Protein AF-A8MGA6-F1 (afdb_monomer_lite)

Secondary structure (DSSP, 8-state):
-EEEEETTEEEEES-GGGHHHHHHSTT-EEETTTTEEEEE--HHHHHHHHTTS---HHHHHHHHHHHHHHHHHHHHHH-SS---SS--S-SSPPPHHHHHHHHHHHHHTTS--

Sequence (113 aa):
MKAILKDKTIILINSYPYKDLIKEMQGRRWNEIDKIWTVPATMENIKMLKSVIKVDAEIEKLYQEEFNLNRRLHKEKATKNVIPIAPMPIKANPFQHQIRAYNMALQAMGVIK

Structure (mmCIF, N/CA/C/O backbone):
data_AF-A8MGA6-F1
#
_entry.id   AF-A8MGA6-F1
#
loop_
_atom_site.group_PDB
_atom_site.id
_atom_site.type_symbol
_atom_site.label_atom_id
_atom_site.label_alt_id
_atom_site.label_comp_id
_atom_site.label_asym_id
_atom_site.label_entity_id
_atom_site.label_seq_id
_atom_site.pdbx_PDB_ins_code
_atom_site.Cartn_x
_atom_site.Cartn_y
_atom_site.Cartn_z
_atom_site.occupancy
_atom_site.B_iso_or_equiv
_atom_site.auth_seq_id
_atom_site.auth_comp_id
_atom_site.auth_asym_id
_atom_site.auth_atom_id
_atom_site.pdbx_PDB_model_num
ATOM 1 N N . MET A 1 1 ? 13.953 3.372 -15.906 1.00 92.62 1 MET A N 1
ATOM 2 C CA . MET A 1 1 ? 13.465 2.266 -15.058 1.00 92.62 1 MET A CA 1
ATOM 3 C C . MET A 1 1 ? 11.958 2.152 -15.197 1.00 92.62 1 MET A C 1
ATOM 5 O O . MET A 1 1 ? 11.296 3.181 -15.247 1.00 92.62 1 MET A O 1
ATOM 9 N N . LYS A 1 2 ? 11.428 0.929 -15.282 1.00 94.81 2 LYS A N 1
ATOM 10 C CA . LYS A 1 2 ? 9.986 0.643 -15.259 1.00 94.81 2 LYS A CA 1
ATOM 11 C C . LYS A 1 2 ? 9.675 -0.200 -14.025 1.00 94.81 2 LYS A C 1
ATOM 13 O O . LYS A 1 2 ? 10.398 -1.156 -13.758 1.00 94.81 2 LYS A O 1
ATOM 18 N N . ALA A 1 3 ? 8.625 0.169 -13.303 1.00 96.88 3 ALA A N 1
ATOM 19 C CA . ALA A 1 3 ? 8.083 -0.593 -12.187 1.00 96.88 3 ALA A CA 1
ATOM 20 C C . ALA A 1 3 ? 6.854 -1.373 -12.665 1.00 96.88 3 ALA A C 1
ATOM 22 O O . ALA A 1 3 ? 6.061 -0.826 -13.427 1.00 96.88 3 ALA A O 1
ATOM 23 N N . ILE A 1 4 ? 6.736 -2.637 -12.263 1.00 96.56 4 ILE A N 1
ATOM 24 C CA . ILE A 1 4 ? 5.584 -3.495 -12.568 1.00 96.56 4 ILE A CA 1
ATOM 25 C C . ILE A 1 4 ? 5.147 -4.167 -11.273 1.00 96.56 4 ILE A C 1
ATOM 27 O O . ILE A 1 4 ? 5.968 -4.820 -10.624 1.00 96.56 4 ILE A O 1
ATOM 31 N N . LEU A 1 5 ? 3.877 -4.017 -10.901 1.00 96.56 5 LEU A N 1
ATOM 32 C CA . LEU A 1 5 ? 3.315 -4.727 -9.758 1.00 96.56 5 LEU A CA 1
ATOM 33 C C . LEU A 1 5 ? 3.071 -6.197 -10.115 1.00 96.56 5 LEU A C 1
ATOM 35 O O . LEU A 1 5 ? 2.494 -6.520 -11.150 1.00 96.56 5 LEU A O 1
ATOM 39 N N . LYS A 1 6 ? 3.516 -7.095 -9.241 1.00 95.06 6 LYS A N 1
ATOM 40 C CA . LYS A 1 6 ? 3.184 -8.516 -9.266 1.00 95.06 6 LYS A CA 1
ATOM 41 C C . LYS A 1 6 ? 2.899 -8.961 -7.838 1.00 95.06 6 LYS A C 1
ATOM 43 O O . LYS A 1 6 ? 3.796 -8.995 -6.991 1.00 95.06 6 LYS A O 1
ATOM 48 N N . ASP A 1 7 ? 1.635 -9.262 -7.568 1.00 91.50 7 ASP A N 1
ATOM 49 C CA . ASP A 1 7 ? 1.120 -9.555 -6.230 1.00 91.50 7 ASP A CA 1
ATOM 50 C C . ASP A 1 7 ? 1.421 -8.412 -5.241 1.00 91.50 7 ASP A C 1
ATOM 52 O O . ASP A 1 7 ? 0.859 -7.326 -5.338 1.00 91.50 7 ASP A O 1
ATOM 56 N N . LYS A 1 8 ? 2.332 -8.635 -4.287 1.00 93.44 8 LYS A N 1
ATOM 57 C CA . LYS A 1 8 ? 2.770 -7.643 -3.285 1.00 93.44 8 LYS A CA 1
ATOM 58 C C . LYS A 1 8 ? 4.199 -7.153 -3.515 1.00 93.44 8 LYS A C 1
ATOM 60 O O . LYS A 1 8 ? 4.827 -6.602 -2.612 1.00 93.44 8 LYS A O 1
ATOM 65 N N . THR A 1 9 ? 4.741 -7.405 -4.701 1.00 96.38 9 THR A N 1
ATOM 66 C CA . THR A 1 9 ? 6.125 -7.104 -5.060 1.00 96.38 9 THR A CA 1
ATOM 67 C C . THR A 1 9 ? 6.156 -6.269 -6.331 1.00 96.38 9 THR A C 1
ATOM 69 O O . THR A 1 9 ? 5.401 -6.503 -7.265 1.00 96.38 9 THR A O 1
ATOM 72 N N . ILE A 1 10 ? 7.045 -5.288 -6.378 1.00 97.56 10 ILE A N 1
ATOM 73 C CA . ILE A 1 10 ? 7.297 -4.451 -7.542 1.00 97.56 10 ILE A CA 1
ATOM 74 C C . ILE A 1 10 ? 8.590 -4.925 -8.192 1.00 97.56 10 ILE A C 1
ATOM 76 O O . ILE A 1 10 ? 9.644 -4.971 -7.556 1.00 97.56 10 ILE A O 1
ATOM 80 N N . ILE A 1 11 ? 8.504 -5.264 -9.472 1.00 97.12 11 ILE A N 1
ATOM 81 C CA . ILE A 1 11 ? 9.633 -5.651 -10.312 1.00 97.12 11 ILE A CA 1
ATOM 82 C C . ILE A 1 11 ? 10.193 -4.401 -10.997 1.00 97.12 11 ILE A C 1
ATOM 84 O O . ILE A 1 11 ? 9.441 -3.633 -11.598 1.00 97.12 11 ILE A O 1
ATOM 88 N N . LEU A 1 12 ? 11.512 -4.203 -10.924 1.00 96.88 12 LEU A N 1
ATOM 89 C CA . LEU A 1 12 ? 12.204 -3.024 -11.446 1.00 96.88 12 LEU A CA 1
ATOM 90 C C . LEU A 1 12 ? 13.069 -3.373 -12.664 1.00 96.88 12 LEU A C 1
ATOM 92 O O . LEU A 1 12 ? 14.187 -3.881 -12.538 1.00 96.88 12 LEU A O 1
ATOM 96 N N . ILE A 1 13 ? 12.571 -3.027 -13.851 1.00 94.94 13 ILE A N 1
ATOM 97 C CA . ILE A 1 13 ? 13.220 -3.273 -15.147 1.00 94.94 13 ILE A CA 1
ATOM 98 C C . ILE A 1 13 ? 14.064 -2.059 -15.553 1.00 94.94 13 ILE A C 1
ATOM 100 O O . ILE A 1 13 ? 13.649 -0.910 -15.357 1.00 94.94 13 ILE A O 1
ATOM 104 N N . ASN A 1 14 ? 15.236 -2.295 -16.156 1.00 92.94 14 ASN A N 1
ATOM 105 C CA . ASN A 1 14 ? 16.182 -1.248 -16.576 1.00 92.94 14 ASN A CA 1
ATOM 106 C C . ASN A 1 14 ? 16.492 -0.277 -15.424 1.00 92.94 14 ASN A C 1
ATOM 108 O O . ASN A 1 14 ? 16.351 0.946 -15.538 1.00 92.94 14 ASN A O 1
ATOM 112 N N . SER A 1 15 ? 16.820 -0.866 -14.276 1.00 93.50 15 SER A N 1
ATOM 113 C CA . SER A 1 15 ? 16.907 -0.216 -12.970 1.00 93.50 15 SER A CA 1
ATOM 114 C C . SER A 1 15 ? 18.340 0.128 -12.549 1.00 93.50 15 SER A C 1
ATOM 116 O O . SER A 1 15 ? 18.532 0.845 -11.573 1.00 93.50 15 SER A O 1
ATOM 118 N N . TYR A 1 16 ? 19.347 -0.293 -13.327 1.00 92.50 16 TYR A N 1
ATOM 119 C CA . TYR A 1 16 ? 20.768 -0.061 -13.042 1.00 92.50 16 TYR A CA 1
ATOM 120 C C . TYR A 1 16 ? 21.145 1.412 -12.769 1.00 92.50 16 TYR A C 1
ATOM 122 O O . TYR A 1 16 ? 21.863 1.644 -11.795 1.00 92.50 16 TYR A O 1
ATOM 130 N N . PRO A 1 17 ? 20.637 2.421 -13.513 1.00 94.56 17 PRO A N 1
ATOM 131 C CA . PRO A 1 17 ? 20.930 3.828 -13.210 1.00 94.56 17 PRO A CA 1
ATOM 132 C C . PRO A 1 17 ? 20.432 4.295 -11.834 1.00 94.56 17 PRO A C 1
ATOM 134 O O . PRO A 1 17 ? 20.918 5.288 -11.312 1.00 94.56 17 PRO A O 1
ATOM 137 N N . TYR A 1 18 ? 19.481 3.572 -11.238 1.00 95.00 18 TYR A N 1
ATOM 138 C CA . TYR A 1 18 ? 18.860 3.885 -9.950 1.00 95.00 18 TYR A CA 1
ATOM 139 C C . TYR A 1 18 ? 19.316 2.923 -8.844 1.00 95.00 18 TYR A C 1
ATOM 141 O O . TYR A 1 18 ? 18.682 2.846 -7.795 1.00 95.00 18 TYR A O 1
ATOM 149 N N . LYS A 1 19 ? 20.405 2.168 -9.063 1.00 92.88 19 LYS A N 1
ATOM 150 C CA . LYS A 1 19 ? 20.887 1.128 -8.138 1.00 92.88 19 LYS A CA 1
ATOM 151 C C . LYS A 1 19 ? 21.079 1.625 -6.705 1.00 92.88 19 LYS A C 1
ATOM 153 O O . LYS A 1 19 ? 20.815 0.870 -5.777 1.00 92.88 19 LYS A O 1
ATOM 158 N N . ASP A 1 20 ? 21.521 2.866 -6.522 1.00 94.94 20 ASP A N 1
ATOM 159 C CA . ASP A 1 20 ? 21.802 3.405 -5.192 1.00 94.94 20 ASP A CA 1
ATOM 160 C C . ASP A 1 20 ? 20.507 3.770 -4.454 1.00 94.94 20 ASP A C 1
ATOM 162 O O . ASP A 1 20 ? 20.351 3.376 -3.304 1.00 94.94 20 ASP A O 1
ATOM 166 N N . LEU A 1 21 ? 19.506 4.323 -5.152 1.00 96.12 21 LEU A N 1
ATOM 167 C CA . LEU A 1 21 ? 18.151 4.475 -4.604 1.00 96.12 21 LEU A CA 1
ATOM 168 C C . LEU A 1 21 ? 17.540 3.118 -4.236 1.00 96.12 21 LEU A C 1
ATOM 170 O O . LEU A 1 21 ? 16.956 2.964 -3.169 1.00 96.12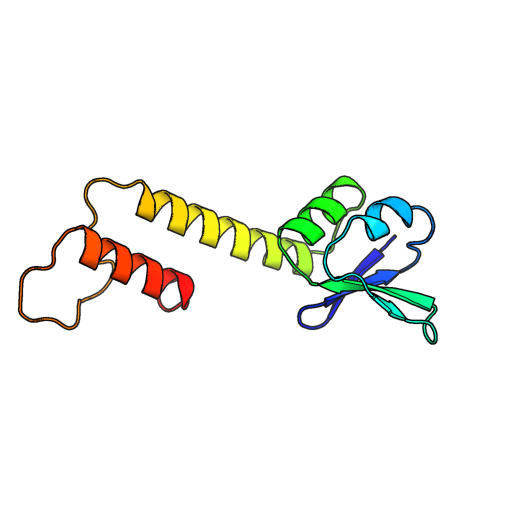 21 LEU A O 1
ATOM 174 N N . ILE A 1 22 ? 17.704 2.102 -5.088 1.00 95.94 22 ILE A N 1
ATOM 175 C CA . ILE A 1 22 ? 17.166 0.761 -4.819 1.00 95.94 22 ILE A CA 1
ATOM 176 C C . ILE A 1 22 ? 17.822 0.152 -3.582 1.00 95.94 22 ILE A C 1
ATOM 178 O O . ILE A 1 22 ? 17.139 -0.517 -2.814 1.00 95.94 22 ILE A O 1
ATOM 182 N N . LYS A 1 23 ? 19.116 0.409 -3.345 1.00 95.25 23 LYS A N 1
ATOM 183 C CA . LYS A 1 23 ? 19.830 -0.030 -2.136 1.00 95.25 23 LYS A CA 1
ATOM 184 C C . LYS A 1 23 ? 19.316 0.611 -0.847 1.00 95.25 23 LYS A C 1
ATOM 186 O O . LYS A 1 23 ? 19.584 0.070 0.220 1.00 95.25 23 LYS A O 1
ATOM 191 N N . GLU A 1 24 ? 18.583 1.710 -0.914 1.00 96.38 24 GLU A N 1
ATOM 192 C CA . GLU A 1 24 ? 17.948 2.317 0.259 1.00 96.38 24 GLU A CA 1
ATOM 193 C C . GLU A 1 24 ? 16.569 1.703 0.548 1.00 96.38 24 GLU A C 1
ATOM 195 O O . GLU A 1 24 ? 16.089 1.752 1.678 1.00 96.38 24 GLU A O 1
ATOM 200 N N . MET A 1 25 ? 15.948 1.056 -0.443 1.00 97.12 25 MET A N 1
ATOM 201 C CA . MET A 1 25 ? 14.609 0.478 -0.308 1.00 97.12 25 MET A CA 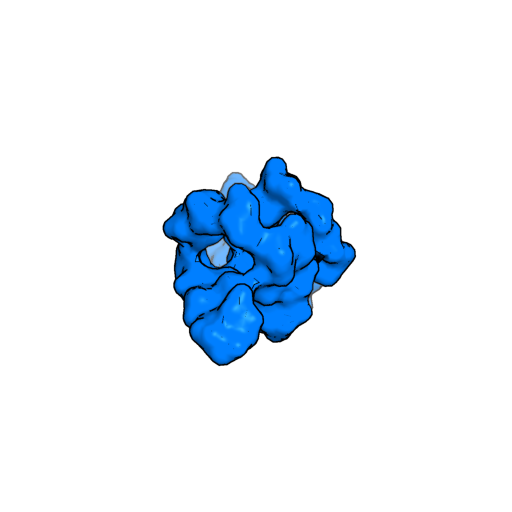1
ATOM 202 C C . MET A 1 25 ? 14.608 -0.726 0.645 1.00 97.12 25 MET A C 1
ATOM 204 O O . MET A 1 25 ? 15.457 -1.629 0.563 1.00 97.12 25 MET A O 1
ATOM 208 N N . GLN A 1 26 ? 13.619 -0.765 1.540 1.00 96.06 26 GLN A N 1
ATOM 209 C CA . GLN A 1 26 ? 13.470 -1.843 2.516 1.00 96.06 26 GLN A CA 1
ATOM 210 C C . GLN A 1 26 ? 12.953 -3.120 1.848 1.00 96.06 26 GLN A C 1
ATOM 212 O O . GLN A 1 26 ? 12.0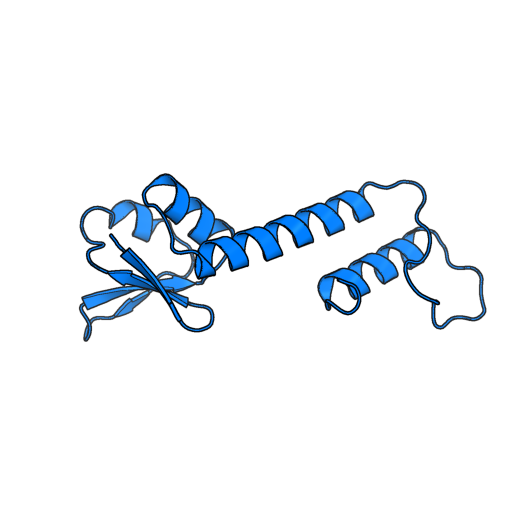33 -3.088 1.028 1.00 96.06 26 GLN A O 1
ATOM 217 N N . GLY A 1 27 ? 13.542 -4.263 2.213 1.00 96.31 27 GLY A N 1
ATOM 218 C CA . GLY A 1 27 ? 13.125 -5.582 1.726 1.00 96.31 27 GLY A CA 1
ATOM 219 C C . GLY A 1 27 ? 13.465 -5.881 0.262 1.00 96.31 27 GLY A C 1
ATOM 220 O O . GLY A 1 27 ? 12.984 -6.878 -0.273 1.00 96.31 27 GLY A O 1
ATOM 221 N N . ARG A 1 28 ? 14.284 -5.044 -0.388 1.00 96.75 28 ARG A N 1
ATOM 222 C CA . ARG A 1 28 ? 14.779 -5.265 -1.754 1.00 96.75 28 ARG A CA 1
ATOM 223 C C . ARG A 1 28 ? 15.450 -6.633 -1.917 1.00 96.75 28 ARG A C 1
ATOM 225 O O . ARG A 1 28 ? 16.165 -7.095 -1.028 1.00 96.75 28 ARG A O 1
ATOM 232 N N . ARG A 1 29 ? 15.279 -7.249 -3.084 1.00 96.31 29 ARG A N 1
ATOM 233 C CA . ARG A 1 29 ? 15.925 -8.511 -3.460 1.00 96.31 29 ARG A CA 1
ATOM 234 C C . ARG A 1 29 ? 16.443 -8.436 -4.886 1.00 96.31 29 ARG A C 1
ATOM 236 O O . ARG A 1 29 ? 15.721 -8.013 -5.791 1.00 96.31 29 ARG A O 1
ATOM 243 N N . TRP A 1 30 ? 17.686 -8.858 -5.069 1.00 95.56 30 TRP A N 1
ATOM 244 C CA . TRP A 1 30 ? 18.266 -9.092 -6.384 1.00 95.56 30 TRP A CA 1
ATOM 245 C C . TRP A 1 30 ? 17.915 -10.508 -6.832 1.00 95.56 30 TRP A C 1
ATOM 247 O O . TRP A 1 30 ? 18.088 -11.456 -6.068 1.00 95.56 30 TRP A O 1
ATOM 257 N N . ASN A 1 31 ? 17.409 -10.647 -8.052 1.00 92.19 31 ASN A N 1
ATOM 258 C CA . ASN A 1 31 ? 17.236 -11.936 -8.702 1.00 92.19 31 ASN A CA 1
ATOM 259 C C . ASN A 1 31 ? 18.378 -12.113 -9.708 1.00 92.19 31 ASN A C 1
ATOM 261 O O . ASN A 1 31 ? 18.448 -11.380 -10.693 1.00 92.19 31 ASN A O 1
ATOM 265 N N . GLU A 1 32 ? 19.273 -13.067 -9.445 1.00 92.31 32 GLU A N 1
ATOM 266 C CA . GLU A 1 32 ? 20.453 -13.323 -10.281 1.00 92.31 32 GLU A CA 1
ATOM 267 C C . GLU A 1 32 ? 20.121 -13.946 -11.639 1.00 92.31 32 GLU A C 1
ATOM 269 O O . GLU A 1 32 ? 20.822 -13.671 -12.612 1.00 92.31 32 GLU A O 1
ATOM 274 N N . ILE A 1 33 ? 19.048 -14.741 -11.711 1.00 92.06 33 ILE A N 1
ATOM 275 C CA . ILE A 1 33 ? 18.619 -15.441 -12.929 1.00 92.06 33 ILE A CA 1
ATOM 276 C C . ILE A 1 33 ? 18.098 -14.420 -13.938 1.00 92.06 33 ILE A C 1
ATOM 278 O O . ILE A 1 33 ? 18.589 -14.330 -15.061 1.00 92.06 33 ILE A O 1
ATOM 282 N N . ASP A 1 34 ? 17.149 -13.598 -13.497 1.00 90.44 34 ASP A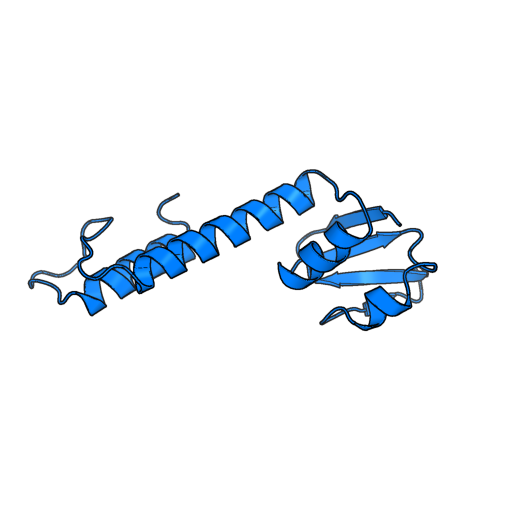 N 1
ATOM 283 C CA . ASP A 1 34 ? 16.497 -12.603 -14.348 1.00 90.44 34 ASP A CA 1
ATOM 284 C C . ASP A 1 34 ? 17.286 -11.283 -14.418 1.00 90.44 34 ASP A C 1
ATOM 286 O O . ASP A 1 34 ? 16.981 -10.413 -15.233 1.00 90.44 34 ASP A O 1
ATOM 290 N N . LYS A 1 35 ? 18.305 -11.115 -13.563 1.00 92.25 35 LYS A N 1
ATOM 291 C CA . LYS A 1 35 ? 19.102 -9.886 -13.394 1.00 92.25 35 LYS A CA 1
ATOM 292 C C . LYS A 1 35 ? 18.235 -8.645 -13.161 1.00 92.25 35 LYS A C 1
ATOM 294 O O . LYS A 1 35 ? 18.453 -7.582 -13.748 1.00 92.25 35 LYS A O 1
ATOM 299 N N . ILE A 1 36 ? 17.251 -8.782 -12.275 1.00 95.12 36 ILE A N 1
ATOM 300 C CA . ILE A 1 36 ? 16.294 -7.727 -11.919 1.00 95.12 36 ILE A CA 1
ATOM 301 C C . ILE A 1 36 ? 16.258 -7.490 -10.414 1.00 95.12 36 ILE A C 1
ATOM 303 O O . ILE A 1 36 ? 16.420 -8.401 -9.601 1.00 95.12 36 ILE A O 1
ATOM 307 N N . TRP A 1 37 ? 15.974 -6.245 -10.046 1.00 97.06 37 TRP A N 1
ATOM 308 C CA . TRP A 1 37 ? 15.625 -5.898 -8.676 1.00 97.06 37 TRP A CA 1
ATOM 309 C C . TRP A 1 37 ? 14.129 -6.074 -8.451 1.00 97.06 37 TRP A C 1
ATOM 311 O O . TRP A 1 37 ? 13.307 -5.753 -9.310 1.00 97.06 37 TRP A O 1
ATOM 321 N N . THR A 1 38 ? 13.787 -6.537 -7.258 1.00 97.06 38 THR A N 1
ATOM 322 C CA . THR A 1 38 ? 12.416 -6.600 -6.760 1.00 97.06 38 THR A CA 1
ATOM 323 C C . THR A 1 38 ? 12.344 -5.929 -5.401 1.00 97.06 38 THR A C 1
ATOM 325 O O . THR A 1 38 ? 13.295 -5.997 -4.621 1.00 97.06 38 THR A O 1
ATOM 328 N N . VAL A 1 39 ? 11.237 -5.253 -5.115 1.00 97.56 39 VAL A N 1
ATOM 329 C CA . VAL A 1 39 ? 11.005 -4.583 -3.831 1.00 97.56 39 VAL A CA 1
ATOM 330 C C . VAL A 1 39 ? 9.568 -4.820 -3.370 1.00 97.56 39 VAL A C 1
ATOM 332 O O . VAL A 1 39 ? 8.673 -4.878 -4.210 1.00 97.56 39 VAL A O 1
ATOM 335 N N . PRO A 1 40 ? 9.296 -4.951 -2.065 1.00 97.62 40 PRO A N 1
ATOM 336 C CA . PRO A 1 40 ? 7.931 -5.004 -1.556 1.00 97.62 40 PRO A CA 1
ATOM 337 C C . PRO A 1 40 ? 7.136 -3.753 -1.947 1.00 97.62 40 PRO A C 1
ATOM 339 O O . PRO A 1 40 ? 7.672 -2.642 -1.909 1.00 97.62 40 PRO A O 1
ATOM 342 N N . ALA A 1 41 ? 5.857 -3.927 -2.278 1.00 96.94 41 ALA A N 1
ATOM 343 C CA . ALA A 1 41 ? 4.933 -2.855 -2.645 1.00 96.94 41 ALA A CA 1
ATOM 344 C C . ALA A 1 41 ? 4.426 -2.084 -1.409 1.00 96.94 41 ALA A C 1
ATOM 346 O O . ALA A 1 41 ? 3.228 -2.000 -1.163 1.00 96.94 41 ALA A O 1
ATOM 347 N N . THR A 1 42 ? 5.345 -1.570 -0.591 1.00 96.44 42 THR A N 1
ATOM 348 C CA . THR A 1 42 ? 5.022 -0.757 0.588 1.00 96.44 42 THR A CA 1
ATOM 349 C C . THR A 1 42 ? 4.846 0.708 0.202 1.00 96.44 42 THR A C 1
ATOM 351 O O . THR A 1 42 ? 5.485 1.190 -0.738 1.00 96.44 42 THR A O 1
ATOM 354 N N . MET A 1 43 ? 4.045 1.451 0.969 1.00 95.56 43 MET A N 1
ATOM 355 C CA . MET A 1 43 ? 3.852 2.891 0.771 1.00 95.56 43 MET A CA 1
ATOM 356 C C . MET A 1 43 ? 5.176 3.677 0.677 1.00 95.56 43 MET A C 1
ATOM 358 O O . MET A 1 43 ? 5.293 4.574 -0.158 1.00 95.56 43 MET A O 1
ATOM 362 N N . GLU A 1 44 ? 6.181 3.340 1.495 1.00 96.62 44 GLU A N 1
ATOM 363 C CA . GLU A 1 44 ? 7.509 3.976 1.458 1.00 96.62 44 GLU A CA 1
ATOM 364 C C . GLU A 1 44 ? 8.251 3.686 0.152 1.00 96.62 44 GLU A C 1
ATOM 366 O O . GLU A 1 44 ? 8.691 4.616 -0.525 1.00 96.62 44 GLU A O 1
ATOM 371 N N . ASN A 1 45 ? 8.324 2.414 -0.249 1.00 97.31 45 ASN A N 1
ATOM 372 C CA . ASN A 1 45 ? 8.992 2.013 -1.484 1.00 97.31 45 ASN A CA 1
ATOM 373 C C . ASN A 1 45 ? 8.302 2.629 -2.709 1.00 97.31 45 ASN A C 1
ATOM 375 O O . ASN A 1 45 ? 8.971 3.152 -3.599 1.00 97.31 45 ASN A O 1
ATOM 379 N N . ILE A 1 46 ? 6.966 2.641 -2.747 1.00 97.44 46 ILE A N 1
ATOM 380 C CA . ILE A 1 46 ? 6.216 3.273 -3.840 1.00 97.44 46 ILE A CA 1
ATOM 381 C C . ILE A 1 46 ? 6.467 4.784 -3.865 1.00 97.44 46 ILE A C 1
ATOM 383 O O . ILE A 1 46 ? 6.684 5.349 -4.937 1.00 97.44 46 ILE A O 1
ATOM 387 N N . LYS A 1 47 ? 6.507 5.448 -2.702 1.00 97.12 47 LYS A N 1
ATOM 388 C CA . LYS A 1 47 ? 6.834 6.878 -2.606 1.00 97.12 47 LYS A CA 1
ATOM 389 C C . LYS A 1 47 ? 8.239 7.180 -3.141 1.00 97.12 47 LYS A C 1
ATOM 391 O O . LYS A 1 47 ? 8.397 8.159 -3.866 1.00 97.12 47 LYS A O 1
ATOM 396 N N . MET A 1 48 ? 9.231 6.343 -2.829 1.00 97.00 48 MET A N 1
ATOM 397 C CA . MET A 1 48 ? 10.589 6.461 -3.378 1.00 97.00 48 MET A CA 1
ATOM 398 C C . MET A 1 48 ? 10.622 6.238 -4.894 1.00 97.00 48 MET A C 1
ATOM 400 O O . MET A 1 48 ? 11.322 6.952 -5.598 1.00 97.00 48 MET A O 1
ATOM 404 N N . LEU A 1 49 ? 9.846 5.297 -5.438 1.00 96.81 49 LEU A N 1
ATOM 405 C CA . LEU A 1 49 ? 9.764 5.116 -6.894 1.00 96.81 49 LEU A CA 1
ATOM 406 C C . LEU A 1 49 ? 9.126 6.330 -7.576 1.00 96.81 49 LEU A C 1
ATOM 408 O O . LEU A 1 49 ? 9.639 6.809 -8.585 1.00 96.81 49 LEU A O 1
ATOM 412 N N . LYS A 1 50 ? 8.050 6.872 -6.997 1.00 96.44 50 LYS A N 1
ATOM 413 C CA . LYS A 1 50 ? 7.346 8.055 -7.512 1.00 96.44 50 LYS A CA 1
ATOM 414 C C . LYS A 1 50 ? 8.209 9.318 -7.555 1.00 96.44 50 LYS A C 1
ATOM 416 O O . LYS A 1 50 ? 7.881 10.223 -8.316 1.00 96.44 50 LYS A O 1
ATOM 421 N N . SER A 1 51 ? 9.286 9.405 -6.768 1.00 95.62 51 SER A N 1
ATOM 422 C CA . SER A 1 51 ? 10.189 10.564 -6.810 1.00 95.62 51 SER A CA 1
ATOM 423 C C . SER A 1 51 ? 11.139 10.552 -8.011 1.00 95.62 51 SER A C 1
ATOM 425 O O . SER A 1 51 ? 11.675 11.601 -8.361 1.00 95.62 51 SER A O 1
ATOM 427 N N . VAL A 1 52 ? 11.336 9.397 -8.656 1.00 95.38 52 VAL A N 1
ATOM 428 C CA . VAL A 1 52 ? 12.308 9.235 -9.751 1.00 95.38 52 VAL A CA 1
ATOM 429 C C . VAL A 1 52 ? 11.710 8.733 -11.061 1.00 95.38 52 VAL A C 1
ATOM 431 O O . VAL A 1 52 ? 12.335 8.890 -12.110 1.00 95.38 52 VAL A O 1
ATOM 434 N N . ILE A 1 53 ? 10.521 8.128 -11.027 1.00 95.12 53 ILE A N 1
ATOM 435 C CA . ILE A 1 53 ? 9.823 7.626 -12.212 1.00 95.12 53 ILE A CA 1
ATOM 436 C C . ILE A 1 53 ? 8.312 7.858 -12.124 1.00 95.12 53 ILE A C 1
ATOM 438 O O . ILE A 1 53 ? 7.728 7.946 -11.046 1.00 95.12 53 ILE A O 1
ATOM 442 N N . LYS A 1 54 ? 7.654 7.867 -13.287 1.00 95.44 54 LYS A N 1
ATOM 443 C CA . LYS A 1 54 ? 6.199 7.732 -13.373 1.00 95.44 54 LYS A CA 1
ATOM 444 C C . LYS A 1 54 ? 5.829 6.255 -13.218 1.00 95.44 54 LYS A C 1
ATOM 446 O O . LYS A 1 54 ? 6.181 5.443 -14.074 1.00 95.44 54 LYS A O 1
ATOM 451 N N . VAL A 1 55 ? 5.157 5.917 -12.121 1.00 95.88 55 VAL A N 1
ATOM 452 C CA . VAL A 1 55 ? 4.637 4.564 -11.870 1.00 95.88 55 VAL A CA 1
ATOM 453 C C . VAL A 1 55 ? 3.374 4.303 -12.696 1.00 95.88 55 VAL A C 1
ATOM 455 O O . VAL A 1 55 ? 2.737 5.240 -13.186 1.00 95.88 55 VAL A O 1
ATOM 458 N N . ASP A 1 56 ? 3.038 3.030 -12.893 1.00 94.50 56 ASP A N 1
ATOM 459 C CA . ASP A 1 56 ? 1.803 2.648 -13.574 1.00 94.50 56 ASP A CA 1
ATOM 460 C C . ASP A 1 56 ? 0.555 2.937 -12.715 1.00 94.50 56 ASP A C 1
ATOM 462 O O . ASP A 1 56 ? 0.632 3.275 -11.530 1.00 94.50 56 ASP A O 1
ATOM 466 N N . ALA A 1 57 ? -0.619 2.842 -13.342 1.00 94.81 57 ALA A N 1
ATOM 467 C CA . ALA A 1 57 ? -1.889 3.149 -12.690 1.00 94.81 57 ALA A CA 1
ATOM 468 C C . ALA A 1 57 ? -2.227 2.177 -11.548 1.00 94.81 57 ALA A C 1
ATOM 470 O O . ALA A 1 57 ? -2.933 2.558 -10.617 1.00 94.81 57 ALA A O 1
ATOM 471 N N . GLU A 1 58 ? -1.737 0.939 -11.606 1.00 95.19 58 GLU A N 1
ATOM 472 C CA . GLU A 1 58 ? -2.024 -0.082 -10.602 1.00 95.19 58 GLU A CA 1
ATOM 473 C C . GLU A 1 58 ? -1.246 0.183 -9.308 1.00 95.19 58 GLU A C 1
ATOM 475 O O . GLU A 1 58 ? -1.833 0.220 -8.227 1.00 95.19 58 GLU A O 1
ATOM 480 N N . ILE A 1 59 ? 0.051 0.483 -9.424 1.00 96.38 59 ILE A N 1
ATOM 481 C CA . ILE A 1 59 ? 0.898 0.909 -8.306 1.00 96.38 59 ILE A CA 1
ATOM 482 C C . ILE A 1 59 ? 0.383 2.227 -7.718 1.00 96.38 59 ILE A C 1
ATOM 484 O O . ILE A 1 59 ? 0.341 2.386 -6.496 1.00 96.38 59 ILE A O 1
ATOM 488 N N . GLU A 1 60 ? -0.035 3.172 -8.566 1.00 96.19 60 GLU A N 1
ATOM 489 C CA . GLU A 1 60 ? -0.609 4.434 -8.096 1.00 96.19 60 GLU A CA 1
ATOM 490 C C . GLU A 1 60 ? -1.903 4.200 -7.312 1.00 96.19 60 GLU A C 1
ATOM 492 O O . GLU A 1 60 ? -2.078 4.765 -6.233 1.00 96.19 60 GLU A O 1
ATOM 497 N N . LYS A 1 61 ? -2.792 3.337 -7.812 1.00 95.31 61 LYS A N 1
ATOM 498 C CA . LYS A 1 61 ? -4.037 2.989 -7.124 1.00 95.31 61 LYS A CA 1
ATOM 499 C C . LYS A 1 61 ? -3.759 2.362 -5.758 1.00 95.31 61 LYS A C 1
ATOM 501 O O . LYS A 1 61 ? -4.331 2.820 -4.772 1.00 95.31 61 LYS A O 1
ATOM 506 N N . LEU A 1 62 ? -2.844 1.393 -5.690 1.00 94.88 62 LEU A N 1
ATOM 507 C CA . LEU A 1 62 ? -2.424 0.756 -4.438 1.00 94.88 62 LEU A CA 1
ATOM 508 C C . LEU A 1 62 ? -1.926 1.797 -3.422 1.00 94.88 62 LEU A C 1
ATOM 510 O O . LEU A 1 62 ? -2.359 1.811 -2.270 1.00 94.88 62 LEU A O 1
ATOM 514 N N . TYR A 1 63 ? -1.069 2.719 -3.869 1.00 95.75 63 TYR A N 1
ATOM 515 C CA . TYR A 1 63 ? -0.566 3.804 -3.032 1.00 95.75 63 TYR A CA 1
ATOM 516 C C . TYR A 1 63 ? -1.686 4.703 -2.506 1.00 95.75 63 TYR A C 1
ATOM 518 O O . TYR A 1 63 ? -1.709 5.028 -1.321 1.00 95.75 63 TYR A O 1
ATOM 526 N N . GLN A 1 64 ? -2.617 5.113 -3.371 1.00 95.38 64 GLN A N 1
ATOM 527 C CA . GLN A 1 64 ? -3.725 5.983 -2.977 1.00 95.38 64 GLN A CA 1
ATOM 528 C C . GLN A 1 64 ? -4.674 5.288 -1.999 1.00 95.38 64 GLN A C 1
ATOM 530 O O . GLN A 1 64 ? -5.141 5.920 -1.053 1.00 95.38 64 GLN A O 1
ATOM 535 N N . GLU A 1 65 ? -4.959 4.000 -2.185 1.00 93.12 65 GLU A N 1
ATOM 536 C CA . GLU A 1 65 ? -5.787 3.222 -1.261 1.00 93.12 65 GLU A CA 1
ATOM 537 C C . GLU A 1 65 ? -5.165 3.175 0.141 1.00 93.12 65 GLU A C 1
ATOM 539 O O . GLU A 1 65 ? -5.829 3.528 1.123 1.00 93.12 65 GLU A O 1
ATOM 544 N N . GLU A 1 66 ? -3.879 2.827 0.233 1.00 92.25 66 GLU A N 1
ATOM 545 C CA . GLU A 1 66 ? -3.156 2.745 1.505 1.00 92.25 66 GLU A CA 1
ATOM 546 C C . GLU A 1 66 ? -2.986 4.128 2.156 1.00 92.25 66 GLU A C 1
ATOM 548 O O . GLU A 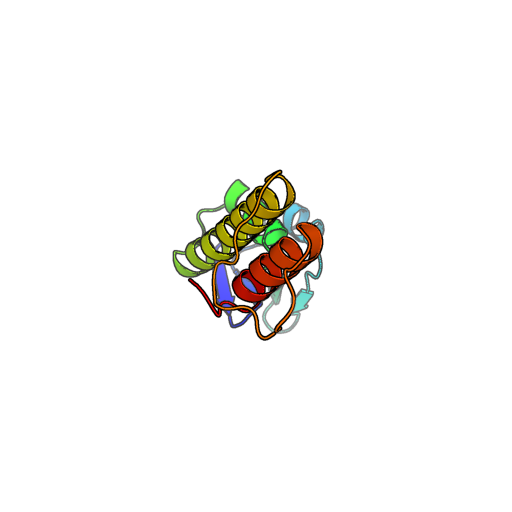1 66 ? -3.230 4.302 3.354 1.00 92.25 66 GLU A O 1
ATOM 553 N N . PHE A 1 67 ? -2.663 5.153 1.364 1.00 93.81 67 PHE A N 1
ATOM 554 C CA . PHE A 1 67 ? -2.563 6.535 1.829 1.00 93.81 67 PHE A CA 1
ATOM 555 C C . PHE A 1 67 ? -3.893 7.046 2.399 1.00 93.81 67 PHE A C 1
ATOM 557 O O . PHE A 1 67 ? -3.933 7.616 3.494 1.00 93.81 67 PHE A O 1
ATOM 564 N N . ASN A 1 68 ? -5.002 6.812 1.693 1.00 93.31 68 ASN A N 1
ATOM 565 C CA . ASN A 1 68 ? -6.330 7.230 2.136 1.00 93.31 68 ASN A CA 1
ATOM 566 C C . ASN A 1 68 ? -6.791 6.462 3.377 1.00 93.31 68 ASN A C 1
ATOM 568 O O . ASN A 1 68 ? -7.419 7.052 4.259 1.00 93.31 68 ASN A O 1
ATOM 572 N N . LEU A 1 69 ? -6.482 5.166 3.479 1.00 91.31 69 LEU A N 1
ATOM 573 C CA . LEU A 1 69 ? -6.745 4.384 4.686 1.00 91.31 69 LEU A CA 1
ATOM 574 C C . LEU A 1 69 ? -5.974 4.949 5.884 1.00 91.31 69 LEU A C 1
ATOM 576 O O . LEU A 1 69 ? -6.585 5.277 6.900 1.00 91.31 69 LEU A O 1
ATOM 580 N N . ASN A 1 70 ? -4.664 5.161 5.742 1.00 92.25 70 ASN A N 1
ATOM 581 C CA . ASN A 1 70 ? -3.836 5.743 6.797 1.00 92.25 70 ASN A CA 1
ATOM 582 C C . ASN A 1 70 ? -4.355 7.122 7.219 1.00 92.25 70 ASN A C 1
ATOM 584 O O . ASN A 1 70 ? -4.504 7.394 8.411 1.00 92.25 70 ASN A O 1
ATOM 588 N N . ARG A 1 71 ? -4.725 7.974 6.257 1.00 92.62 71 ARG A N 1
ATOM 589 C CA . ARG A 1 71 ? -5.320 9.287 6.532 1.00 92.62 71 ARG A CA 1
ATOM 590 C C . ARG A 1 71 ? -6.621 9.179 7.333 1.00 92.62 71 ARG A C 1
ATOM 592 O O . ARG A 1 71 ? -6.802 9.941 8.284 1.00 92.62 71 ARG A O 1
ATOM 599 N N . ARG A 1 72 ? -7.516 8.248 6.977 1.00 90.00 72 ARG A N 1
ATOM 600 C CA . ARG A 1 72 ? -8.775 8.001 7.705 1.00 90.00 72 ARG A CA 1
ATOM 601 C C . ARG A 1 72 ? -8.511 7.542 9.136 1.00 90.00 72 ARG A C 1
ATOM 603 O O . ARG A 1 72 ? -9.027 8.160 10.063 1.00 90.00 72 ARG A O 1
ATOM 610 N N . LEU A 1 73 ? -7.629 6.561 9.320 1.00 89.06 73 LEU A N 1
ATOM 611 C CA . LEU A 1 73 ? -7.256 6.050 10.640 1.00 89.06 73 LEU A CA 1
ATOM 612 C C . LEU A 1 73 ? -6.617 7.132 11.520 1.00 89.06 73 LEU A C 1
ATOM 614 O O . LEU A 1 73 ? -6.944 7.252 12.700 1.00 89.06 73 LEU A O 1
ATOM 618 N N . HIS A 1 74 ? -5.729 7.957 10.959 1.00 90.69 74 HIS A N 1
ATOM 619 C CA . HIS A 1 74 ? -5.136 9.082 11.682 1.00 90.69 74 HIS A CA 1
ATOM 620 C C . HIS A 1 74 ? -6.177 10.132 12.084 1.00 90.69 74 HIS A C 1
ATOM 622 O O . HIS A 1 74 ? -6.147 10.617 13.217 1.00 90.69 74 HIS A O 1
ATOM 628 N N . LYS A 1 75 ? -7.119 10.458 11.191 1.00 89.81 75 LYS A N 1
ATOM 629 C CA . LYS A 1 75 ? -8.226 11.372 11.496 1.00 89.81 75 LYS A CA 1
ATOM 630 C C . LYS A 1 75 ? -9.109 10.820 12.619 1.00 89.81 75 LYS A C 1
ATOM 632 O O . LYS A 1 75 ? -9.436 11.558 13.546 1.00 89.81 75 LYS A O 1
ATOM 637 N N . GLU A 1 76 ? -9.442 9.533 12.575 1.00 88.44 76 GLU A N 1
ATOM 638 C CA . GLU A 1 76 ? -10.246 8.862 13.605 1.00 88.44 76 GLU A CA 1
ATOM 639 C C . GLU A 1 76 ? -9.548 8.907 14.974 1.00 88.44 76 GLU A C 1
ATOM 641 O O . GLU A 1 76 ? -10.155 9.267 15.983 1.00 88.44 76 GLU A O 1
ATOM 646 N N . LYS A 1 77 ? -8.231 8.645 15.003 1.00 87.69 77 LYS A N 1
ATOM 647 C CA . LYS A 1 77 ? -7.406 8.751 16.218 1.00 87.69 77 LYS A CA 1
ATOM 648 C C . LYS A 1 77 ? -7.426 10.148 16.841 1.00 87.69 77 LYS A C 1
ATOM 650 O O . LYS A 1 77 ? -7.488 10.262 18.063 1.00 87.69 77 LYS A O 1
ATOM 655 N N . ALA A 1 78 ? -7.356 11.189 16.014 1.00 88.75 78 ALA A N 1
ATOM 656 C CA . ALA A 1 78 ? -7.301 12.582 16.457 1.00 88.75 78 ALA A CA 1
ATOM 657 C C . ALA A 1 78 ? -8.672 13.160 16.858 1.00 88.75 78 ALA A C 1
ATOM 659 O O . ALA A 1 78 ? -8.742 14.197 17.520 1.00 88.75 78 ALA A O 1
ATOM 660 N N . THR A 1 79 ? -9.770 12.515 16.461 1.00 89.00 79 THR A N 1
ATOM 661 C CA . THR A 1 79 ? -11.125 13.025 16.690 1.00 89.00 79 THR A CA 1
ATOM 662 C C . THR A 1 79 ? -11.523 12.861 18.156 1.00 89.00 79 THR A C 1
ATOM 664 O O . THR A 1 79 ? -11.564 11.744 18.668 1.00 89.00 79 THR A O 1
ATOM 667 N N . LYS A 1 80 ? -11.838 13.969 18.846 1.00 85.44 80 LYS A N 1
ATOM 668 C CA . LYS A 1 80 ? -12.179 13.968 20.284 1.00 85.44 80 LYS A CA 1
ATOM 669 C C . LYS A 1 80 ? -13.417 13.128 20.601 1.00 85.44 80 LYS A C 1
ATOM 671 O O . LYS A 1 80 ? -13.340 12.274 21.476 1.00 85.44 80 LYS A O 1
ATOM 676 N N . ASN A 1 81 ? -14.505 13.366 19.869 1.00 90.19 81 ASN A N 1
ATOM 677 C CA . ASN A 1 81 ? -15.780 12.679 20.044 1.00 90.19 81 ASN A CA 1
ATOM 678 C C . ASN A 1 81 ? -16.107 11.895 18.777 1.00 90.19 81 ASN A C 1
ATOM 680 O O . ASN A 1 81 ? -16.279 12.489 17.714 1.00 90.19 81 ASN A O 1
ATOM 684 N N . VAL A 1 82 ? -16.180 10.577 18.900 1.00 91.12 82 VAL A N 1
ATOM 685 C CA . VAL A 1 82 ? -16.477 9.649 17.811 1.00 91.12 82 VAL A CA 1
ATOM 686 C C . VAL A 1 82 ? -17.816 8.965 18.059 1.00 91.12 82 VAL A C 1
ATOM 688 O O . VAL A 1 82 ? -18.196 8.690 19.201 1.00 91.12 82 VAL A O 1
ATOM 691 N N . ILE A 1 83 ? -18.529 8.695 16.969 1.00 92.50 83 ILE A N 1
ATOM 692 C CA . ILE A 1 83 ? -19.753 7.892 16.957 1.00 92.50 83 ILE A CA 1
ATOM 693 C C . ILE A 1 83 ? -19.478 6.571 16.235 1.00 92.50 83 ILE A C 1
ATOM 695 O O . ILE A 1 83 ? -18.635 6.553 15.334 1.00 92.50 83 ILE A O 1
ATOM 699 N N . PRO A 1 84 ? -20.146 5.465 16.603 1.00 92.25 84 PRO A N 1
ATOM 700 C CA . PRO A 1 84 ? -19.955 4.198 15.913 1.00 92.25 84 PRO A CA 1
ATOM 701 C C . PRO A 1 84 ? -20.338 4.307 14.435 1.00 92.25 84 PRO A C 1
ATOM 703 O O . PRO A 1 84 ? -21.433 4.763 14.111 1.00 92.25 84 PRO A O 1
ATOM 706 N N . ILE A 1 85 ? -19.452 3.864 13.541 1.00 92.31 85 ILE A N 1
ATOM 707 C CA . ILE A 1 85 ? -19.729 3.827 12.092 1.00 92.31 85 ILE A CA 1
ATOM 708 C C . ILE A 1 85 ? -20.605 2.634 11.677 1.00 92.31 85 ILE A C 1
ATOM 710 O O . ILE A 1 85 ? -21.076 2.575 10.546 1.00 92.31 85 ILE A O 1
ATOM 714 N N . ALA A 1 86 ? -20.822 1.687 12.590 1.00 91.94 86 ALA A N 1
ATOM 715 C CA . ALA A 1 86 ? -21.744 0.566 12.459 1.00 91.94 86 ALA A CA 1
ATOM 716 C C . ALA A 1 86 ? -22.294 0.170 13.844 1.00 91.94 86 ALA A C 1
ATOM 718 O O . ALA A 1 86 ? -21.718 0.571 14.863 1.00 91.94 86 ALA A O 1
ATOM 719 N N . PRO A 1 87 ? -23.392 -0.609 13.913 1.00 92.88 87 PRO A N 1
ATOM 720 C CA . PRO A 1 87 ? -23.943 -1.078 15.181 1.00 92.88 87 PRO A CA 1
ATOM 721 C C . PRO A 1 87 ? -22.924 -1.898 15.983 1.00 92.88 87 PRO A C 1
ATOM 723 O O . PRO A 1 87 ? -22.453 -2.942 15.530 1.00 92.88 87 PRO A O 1
ATOM 726 N N . MET A 1 88 ? -22.597 -1.442 17.196 1.00 93.31 88 MET A N 1
ATOM 727 C CA . MET A 1 88 ? -21.669 -2.163 18.068 1.00 93.31 88 MET A CA 1
ATOM 728 C C . MET A 1 88 ? -22.349 -3.393 18.694 1.00 93.31 88 MET A C 1
ATOM 730 O O . MET A 1 88 ? -23.471 -3.275 19.187 1.00 93.31 88 MET A O 1
ATOM 734 N N . PRO A 1 89 ? -21.678 -4.560 18.750 1.00 92.44 89 PRO A N 1
ATOM 735 C CA . PRO A 1 89 ? -22.252 -5.806 19.265 1.00 92.44 89 PRO A CA 1
ATOM 736 C C . PRO A 1 89 ? -22.209 -5.877 20.804 1.00 92.44 89 PRO A C 1
ATOM 738 O O . PRO A 1 89 ? -21.748 -6.856 21.385 1.00 92.44 89 PRO A O 1
ATOM 741 N N . ILE A 1 90 ? -22.649 -4.818 21.483 1.00 92.06 90 ILE A N 1
ATOM 742 C CA . ILE A 1 90 ? -22.676 -4.716 22.946 1.00 92.06 90 ILE A CA 1
ATOM 743 C C . ILE A 1 90 ? -23.999 -4.100 23.405 1.00 92.06 90 ILE A C 1
ATOM 745 O O . ILE A 1 90 ? -24.599 -3.299 22.696 1.00 92.06 90 ILE A O 1
ATOM 749 N N . LYS A 1 91 ? -24.454 -4.465 24.608 1.00 90.06 91 LYS A N 1
ATOM 750 C CA . LYS A 1 91 ? -25.685 -3.910 25.203 1.00 90.06 91 LYS A CA 1
ATOM 751 C C . LYS A 1 91 ? -25.450 -2.624 26.003 1.00 90.06 91 LYS A C 1
ATOM 753 O O . LYS A 1 91 ? -26.382 -1.859 26.210 1.00 90.06 91 LYS A O 1
ATOM 758 N N . ALA A 1 92 ? -24.230 -2.424 26.499 1.00 90.62 92 ALA A N 1
ATOM 759 C CA . ALA A 1 92 ? -23.861 -1.269 27.312 1.00 90.62 92 ALA A CA 1
ATOM 760 C C . ALA A 1 92 ? -23.477 -0.063 26.443 1.00 90.62 92 ALA A C 1
ATOM 762 O O . ALA A 1 92 ? -23.075 -0.228 25.292 1.00 90.62 92 ALA A O 1
ATOM 763 N N . ASN A 1 93 ? -23.531 1.137 27.027 1.00 91.38 93 ASN A N 1
ATOM 764 C CA . ASN A 1 93 ? -23.048 2.351 26.371 1.00 91.38 93 ASN A CA 1
ATOM 765 C C . ASN 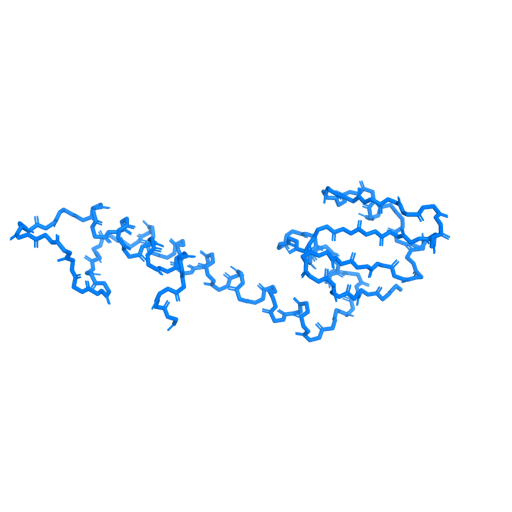A 1 93 ? -21.510 2.336 26.297 1.00 91.38 93 ASN A C 1
ATOM 767 O O . ASN A 1 93 ? -20.860 2.322 27.346 1.00 91.38 93 ASN A O 1
ATOM 771 N N . PRO A 1 94 ? -20.912 2.340 25.093 1.00 93.25 94 PRO A N 1
ATOM 772 C CA . PRO A 1 94 ? -19.464 2.277 24.943 1.00 93.25 94 PRO A CA 1
ATOM 773 C C . PRO A 1 94 ? -18.778 3.585 25.341 1.00 93.25 94 PRO A C 1
ATOM 775 O O . PRO A 1 94 ? -19.265 4.683 25.065 1.00 93.25 94 PRO A O 1
ATOM 778 N N . PHE A 1 95 ? -17.575 3.467 25.903 1.00 94.75 95 PHE A N 1
ATOM 779 C CA . PHE A 1 95 ? -16.680 4.607 26.089 1.00 94.75 95 PHE A CA 1
ATOM 780 C C . PHE A 1 95 ? -16.080 5.065 24.752 1.00 94.75 95 PHE A C 1
ATOM 782 O O . PHE A 1 95 ? -15.893 4.277 23.826 1.00 94.75 95 PHE A O 1
ATOM 789 N N . GLN A 1 96 ? -15.671 6.335 24.673 1.00 94.62 96 GLN A N 1
ATOM 790 C CA . GLN A 1 96 ? -15.105 6.935 23.455 1.00 94.62 96 GLN A CA 1
ATOM 791 C C . GLN A 1 96 ? -13.923 6.148 22.862 1.00 94.62 96 GLN A C 1
ATOM 793 O O . GLN A 1 96 ? -13.839 5.973 21.648 1.00 94.62 96 GLN A O 1
ATOM 798 N N . HIS A 1 97 ? -13.028 5.615 23.699 1.00 92.44 97 HIS A N 1
ATOM 799 C CA . HIS A 1 97 ? -11.898 4.816 23.218 1.00 92.44 97 HIS A CA 1
ATOM 800 C C . HIS A 1 97 ? -12.335 3.463 22.621 1.00 92.44 97 HIS A C 1
ATOM 802 O O . HIS A 1 97 ? -11.677 2.977 21.704 1.00 92.44 97 HIS A O 1
ATOM 808 N N . GLN A 1 98 ? -13.453 2.883 23.082 1.00 94.88 98 GLN A N 1
ATOM 809 C CA . GLN A 1 98 ? -14.018 1.643 22.533 1.00 94.88 98 GLN A CA 1
ATOM 810 C C . GLN A 1 98 ? -14.653 1.891 21.165 1.00 94.88 98 GLN A C 1
ATOM 812 O O . GLN A 1 98 ? -14.386 1.142 20.230 1.00 94.88 98 GLN A O 1
ATOM 817 N N . ILE A 1 99 ? -15.428 2.975 21.031 1.00 94.62 99 ILE A N 1
ATOM 818 C CA . ILE A 1 99 ? -16.001 3.405 19.745 1.00 94.62 99 ILE A CA 1
ATOM 819 C C . ILE A 1 99 ? -14.877 3.652 18.733 1.00 94.62 99 ILE A C 1
ATOM 821 O O . ILE A 1 99 ? -14.924 3.160 17.610 1.00 94.62 99 ILE A O 1
ATOM 825 N N . ARG A 1 100 ? -13.817 4.353 19.152 1.00 94.44 100 ARG A N 1
ATOM 826 C CA . ARG A 1 100 ? -12.657 4.638 18.301 1.00 94.44 100 ARG A CA 1
ATOM 827 C C . ARG A 1 100 ? -11.951 3.363 17.844 1.00 94.44 100 ARG A C 1
ATOM 829 O O . ARG A 1 100 ? -11.673 3.214 16.657 1.00 94.44 100 ARG A O 1
ATOM 836 N N . ALA A 1 101 ? -11.667 2.445 18.771 1.00 92.94 101 ALA A N 1
ATOM 837 C CA . ALA A 1 101 ? -11.038 1.167 18.445 1.00 92.94 101 ALA A CA 1
ATOM 838 C C . ALA A 1 101 ? -11.901 0.351 17.471 1.00 92.94 101 ALA A C 1
ATOM 840 O O . ALA A 1 101 ? -11.381 -0.198 16.501 1.00 92.94 101 ALA A O 1
ATOM 841 N N . TYR A 1 102 ? -13.218 0.338 17.687 1.00 95.00 102 TYR A N 1
ATOM 842 C CA . TYR A 1 102 ? -14.183 -0.328 16.820 1.00 95.00 102 TYR A CA 1
ATOM 843 C C . TYR A 1 102 ? -14.191 0.262 15.402 1.00 95.00 102 TYR A C 1
ATOM 845 O O . TYR A 1 102 ? -13.993 -0.468 14.431 1.00 95.00 102 TYR A O 1
ATOM 853 N N . ASN A 1 103 ? -14.315 1.586 15.273 1.00 94.69 103 ASN A N 1
ATOM 854 C CA . ASN A 1 103 ? -14.303 2.275 13.981 1.00 94.69 103 ASN A CA 1
ATOM 855 C C . ASN A 1 103 ? -12.998 2.030 13.211 1.00 94.69 103 ASN A C 1
ATOM 857 O O . ASN A 1 103 ? -13.022 1.715 12.021 1.00 94.69 103 ASN A O 1
ATOM 861 N N . MET A 1 104 ? -11.853 2.131 13.894 1.00 93.44 104 MET A N 1
ATOM 862 C CA . MET A 1 104 ? -10.550 1.875 13.283 1.00 93.44 104 MET A CA 1
ATOM 863 C C . MET A 1 104 ? -10.404 0.427 12.810 1.00 93.44 104 MET A C 1
ATOM 865 O O . MET A 1 104 ? -9.874 0.198 11.725 1.00 93.44 104 MET A O 1
ATOM 869 N N . ALA A 1 105 ? -10.871 -0.546 13.598 1.00 93.50 105 ALA A N 1
ATOM 870 C CA . ALA A 1 105 ? -10.819 -1.955 13.221 1.00 93.50 105 ALA A CA 1
ATOM 871 C C . ALA A 1 105 ? -11.651 -2.227 11.960 1.00 93.50 105 ALA A C 1
ATOM 873 O O . ALA A 1 105 ? -11.168 -2.871 11.031 1.00 93.50 105 ALA A O 1
ATOM 874 N N . LEU A 1 106 ? -12.868 -1.682 11.883 1.00 93.25 106 LEU A N 1
ATOM 875 C CA . LEU A 1 106 ? -13.731 -1.828 10.708 1.00 93.25 106 LEU A CA 1
ATOM 876 C C . LEU A 1 106 ? -13.125 -1.207 9.443 1.00 93.25 106 LEU A C 1
ATOM 878 O O . LEU A 1 106 ? -13.198 -1.814 8.372 1.00 93.25 106 LEU A O 1
ATOM 882 N N . GLN A 1 107 ? -12.497 -0.033 9.565 1.00 91.56 107 GLN A N 1
ATOM 883 C CA . GLN A 1 107 ? -11.783 0.608 8.457 1.00 91.56 107 GLN A CA 1
ATOM 884 C C . GLN A 1 107 ? -10.563 -0.213 8.018 1.00 91.56 107 GLN A C 1
ATOM 886 O O . GLN A 1 107 ? -10.380 -0.438 6.824 1.00 91.56 107 GLN A O 1
ATOM 891 N N . ALA A 1 108 ? -9.749 -0.695 8.963 1.00 90.12 108 ALA A N 1
ATOM 892 C CA . ALA A 1 108 ? -8.552 -1.487 8.671 1.00 90.12 108 ALA A CA 1
ATOM 893 C C . ALA A 1 108 ? -8.879 -2.836 8.009 1.00 90.12 108 ALA A C 1
ATOM 895 O O . ALA A 1 108 ? -8.149 -3.282 7.128 1.00 90.12 108 ALA A O 1
ATOM 896 N N . MET A 1 109 ? -9.993 -3.463 8.395 1.00 90.69 109 MET A N 1
ATOM 897 C CA . MET A 1 109 ? -10.482 -4.699 7.776 1.00 90.69 109 MET A CA 1
ATOM 898 C C . MET A 1 109 ? -11.204 -4.465 6.438 1.00 90.69 109 MET A C 1
ATOM 900 O O . MET A 1 109 ? -11.581 -5.427 5.775 1.00 90.69 109 MET A O 1
ATOM 904 N N . GLY A 1 110 ? -11.430 -3.208 6.037 1.00 85.44 110 GLY A N 1
ATOM 905 C CA . GLY A 1 110 ? -12.149 -2.876 4.805 1.00 85.44 110 GLY A CA 1
ATOM 906 C C . GLY A 1 110 ? -13.625 -3.286 4.813 1.00 85.44 110 GLY A C 1
ATOM 907 O O . GLY A 1 110 ? -14.218 -3.419 3.744 1.00 85.44 110 GLY A O 1
ATOM 908 N N . VAL A 1 111 ? -14.213 -3.485 6.001 1.00 83.94 111 VAL A N 1
ATOM 909 C CA . VAL A 1 111 ? -15.636 -3.840 6.180 1.00 83.94 111 VAL A CA 1
ATOM 910 C C . VAL A 1 111 ? -16.538 -2.667 5.793 1.00 83.94 111 VAL A C 1
ATOM 912 O O . VAL A 1 111 ? -17.663 -2.861 5.344 1.00 83.94 111 VAL A O 1
ATOM 915 N N . ILE A 1 112 ? -16.024 -1.444 5.929 1.00 71.69 112 ILE A N 1
ATOM 916 C CA . ILE A 1 112 ? -16.689 -0.207 5.524 1.00 71.69 112 ILE A CA 1
ATOM 917 C C . ILE A 1 112 ? -15.718 0.541 4.612 1.00 71.69 112 ILE A C 1
ATOM 919 O O . ILE A 1 112 ? -14.594 0.842 5.023 1.00 71.69 112 ILE A O 1
ATOM 923 N N . LYS A 1 113 ? -16.131 0.783 3.364 1.00 58.34 113 LYS A N 1
ATOM 924 C CA . LYS A 1 113 ? -15.323 1.461 2.344 1.00 58.34 113 LYS A CA 1
ATOM 925 C C . LYS A 1 113 ? -15.736 2.909 2.174 1.00 58.34 113 LYS A C 1
ATOM 927 O O . LYS A 1 113 ? -16.952 3.159 2.064 1.00 58.34 113 LYS A O 1
#

Radius of gyration: 19.19 Å; chains: 1; bounding box: 48×29×44 Å

Foldseek 3Di:
DAWDDDPQKTKDPPCVVVVVLLVVAPPWDQDPVVRIIMHGLDLVVLVSCVVPDDYDPVSVVVNVLVVVLVVVLVVLVPDPADDAPDDDPDPDDDDRVVSSVNNNVCSVVVVDD

pLDDT: mean 93.27, std 4.79, range [58.34, 97.62]

Organism: Alkaliphilus oremlandii (strain OhILAs) (NCBI:txid350688)